Protein AF-A0A7X4CKP0-F1 (afdb_monomer)

Sequence (116 aa):
MAKEKLEGRVLYWFLAGELINTLKRGGSEAFAWAQRKWEEFQQINPHPEYNEAVLVALAAALKLQPGQPAPDFTLDDLDGQPVSLSQFKGQVVLLDFWASWCGPCIDDLPYLRQVK

Structure (mmCIF, N/CA/C/O backbone):
data_AF-A0A7X4CKP0-F1
#
_entry.id   AF-A0A7X4CKP0-F1
#
loop_
_atom_site.group_PDB
_atom_site.id
_atom_site.type_symbol
_atom_site.label_atom_id
_atom_site.label_alt_id
_atom_site.label_comp_id
_atom_site.label_asym_id
_atom_site.label_entity_id
_atom_site.label_seq_id
_atom_site.pdbx_PDB_ins_code
_atom_site.Cartn_x
_atom_site.Cartn_y
_atom_site.Cartn_z
_atom_site.occupancy
_atom_site.B_iso_or_equiv
_atom_site.auth_seq_id
_atom_site.auth_comp_id
_atom_site.auth_asym_id
_atom_site.auth_atom_id
_atom_site.pdbx_PDB_model_num
ATOM 1 N N . MET A 1 1 ? 0.764 -2.574 -28.617 1.00 54.03 1 MET A N 1
ATOM 2 C CA . MET A 1 1 ? 0.345 -1.293 -29.234 1.00 54.03 1 MET A CA 1
ATOM 3 C C . MET A 1 1 ? 1.139 -0.056 -28.783 1.00 54.03 1 MET A C 1
ATOM 5 O O . MET A 1 1 ? 1.556 0.677 -29.667 1.00 54.03 1 MET A O 1
ATOM 9 N N . ALA A 1 2 ? 1.412 0.200 -27.488 1.00 59.31 2 ALA A N 1
ATOM 10 C CA . ALA A 1 2 ? 2.319 1.302 -27.076 1.00 59.31 2 ALA A CA 1
ATOM 11 C C . ALA A 1 2 ? 3.769 0.852 -26.776 1.00 59.31 2 ALA A C 1
ATOM 13 O O . ALA A 1 2 ? 4.717 1.527 -27.162 1.00 59.31 2 ALA A O 1
ATOM 14 N N . LYS A 1 3 ? 3.949 -0.319 -26.146 1.00 60.41 3 LYS A N 1
ATOM 15 C CA . LYS A 1 3 ? 5.267 -0.846 -25.730 1.00 60.41 3 LYS A CA 1
ATOM 16 C C . LYS A 1 3 ? 6.166 -1.268 -26.904 1.00 60.41 3 LYS A C 1
ATOM 18 O O . LYS A 1 3 ? 7.378 -1.201 -26.789 1.00 60.41 3 LYS A O 1
ATOM 23 N N . GLU A 1 4 ? 5.573 -1.645 -28.038 1.00 70.75 4 GLU A N 1
ATOM 24 C CA . GLU A 1 4 ? 6.281 -2.131 -29.241 1.00 70.75 4 GLU A CA 1
ATOM 25 C C . GLU A 1 4 ? 7.077 -1.045 -29.975 1.00 70.75 4 GLU A C 1
ATOM 27 O O . GLU A 1 4 ? 7.875 -1.368 -30.843 1.00 70.75 4 GLU A O 1
ATOM 32 N N . LYS A 1 5 ? 6.849 0.235 -29.654 1.00 84.00 5 LYS A N 1
ATOM 33 C CA . LYS A 1 5 ? 7.550 1.374 -30.268 1.00 84.00 5 LYS A CA 1
ATOM 34 C C . LYS A 1 5 ? 8.601 2.003 -29.350 1.00 84.00 5 LYS A C 1
ATOM 36 O O . LYS A 1 5 ? 9.210 2.998 -29.729 1.00 84.00 5 LYS A O 1
ATOM 41 N N . LEU A 1 6 ? 8.752 1.496 -28.125 1.00 87.88 6 LEU A N 1
ATOM 42 C CA . LEU A 1 6 ? 9.723 2.015 -27.168 1.00 87.88 6 LEU A CA 1
ATOM 43 C C . LEU A 1 6 ? 11.0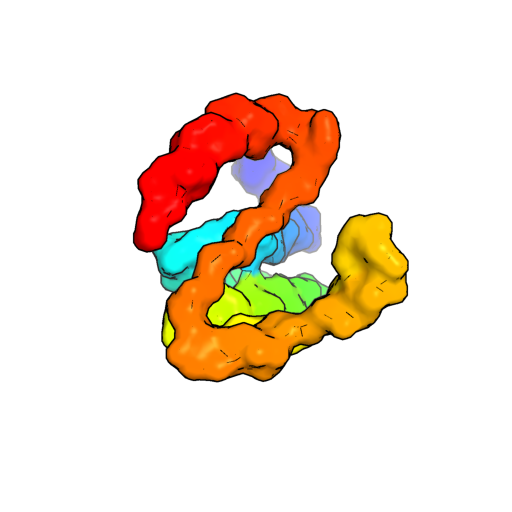34 1.250 -27.317 1.00 87.88 6 LEU A C 1
ATOM 45 O O . LEU A 1 6 ? 11.039 0.023 -27.317 1.00 87.88 6 LEU A O 1
ATOM 49 N N . GLU A 1 7 ? 12.144 1.978 -27.373 1.00 88.25 7 GLU A N 1
ATOM 50 C CA . GLU A 1 7 ? 13.481 1.407 -27.530 1.00 88.25 7 GLU A CA 1
ATOM 51 C C . GLU A 1 7 ? 14.481 2.079 -26.581 1.00 88.25 7 GLU A C 1
ATOM 53 O O . GLU A 1 7 ? 14.248 3.179 -26.060 1.00 88.25 7 GLU A O 1
ATOM 58 N N . GLY A 1 8 ? 15.608 1.402 -26.341 1.00 89.19 8 GLY A N 1
ATOM 59 C CA . GLY A 1 8 ? 16.705 1.911 -25.516 1.00 89.19 8 GLY A CA 1
ATOM 60 C C . GLY A 1 8 ? 16.262 2.336 -24.111 1.00 89.19 8 GLY A C 1
ATOM 61 O O . GLY A 1 8 ? 15.369 1.737 -23.514 1.00 89.19 8 GLY A O 1
ATOM 62 N N . ARG A 1 9 ? 16.867 3.405 -23.579 1.00 91.88 9 ARG A N 1
ATOM 63 C CA . ARG A 1 9 ? 16.615 3.900 -22.209 1.00 91.88 9 ARG A CA 1
ATOM 64 C C . ARG A 1 9 ? 15.135 4.138 -21.900 1.00 91.88 9 ARG A C 1
ATOM 66 O O . ARG A 1 9 ? 14.693 3.858 -20.791 1.00 91.88 9 ARG A O 1
ATOM 73 N N . VAL A 1 10 ? 14.364 4.625 -22.875 1.00 91.56 10 VAL A N 1
ATOM 74 C CA . VAL A 1 10 ? 12.940 4.944 -22.679 1.00 91.56 10 VAL A CA 1
ATOM 75 C C . VAL A 1 10 ? 12.120 3.677 -22.430 1.00 91.56 10 VAL A C 1
ATOM 77 O O . VAL A 1 10 ? 11.247 3.681 -21.562 1.00 91.56 10 VAL A O 1
ATOM 80 N N . LEU A 1 11 ? 12.429 2.579 -23.131 1.00 90.56 11 LEU A N 1
ATOM 81 C CA . LEU A 1 11 ? 11.792 1.282 -22.895 1.00 90.56 11 LEU A CA 1
ATOM 82 C C . LEU A 1 11 ? 12.031 0.807 -21.461 1.00 90.56 11 LEU A C 1
ATOM 84 O O . LEU A 1 11 ? 11.081 0.471 -20.760 1.00 90.56 11 LEU A O 1
ATOM 88 N N . TYR A 1 12 ? 13.285 0.803 -21.010 1.00 91.62 12 TYR A N 1
ATOM 89 C CA . TYR A 1 12 ? 13.633 0.283 -19.687 1.00 91.62 12 TYR A CA 1
ATOM 90 C C . TYR A 1 12 ? 13.135 1.173 -18.547 1.00 91.62 12 TYR A C 1
ATOM 92 O O . TYR A 1 12 ? 12.676 0.645 -17.535 1.00 91.62 12 TYR A O 1
ATOM 100 N N . TRP A 1 13 ? 13.115 2.496 -18.734 1.00 92.88 13 TRP A N 1
ATOM 101 C CA . TRP A 1 13 ? 12.441 3.417 -17.817 1.00 92.88 13 TRP A CA 1
ATOM 102 C C . TRP A 1 13 ? 10.949 3.089 -17.684 1.00 92.88 13 TRP A C 1
ATOM 104 O O . TRP A 1 13 ? 10.425 2.987 -16.574 1.00 92.88 13 TRP A O 1
ATOM 114 N N . PHE A 1 14 ? 10.268 2.870 -18.812 1.00 92.06 14 PHE A N 1
ATOM 115 C CA . PHE A 1 14 ? 8.852 2.521 -18.819 1.00 92.06 14 PHE A CA 1
ATOM 116 C C . PHE A 1 14 ? 8.600 1.166 -18.137 1.00 92.06 14 PHE A C 1
ATOM 118 O O . PHE A 1 14 ? 7.707 1.056 -17.299 1.00 92.06 14 PHE A O 1
ATOM 125 N N . LEU A 1 15 ? 9.410 0.143 -18.433 1.00 90.56 15 LEU A N 1
ATOM 126 C CA . LEU A 1 15 ? 9.308 -1.175 -17.795 1.00 90.56 15 LEU A CA 1
ATOM 127 C C . LEU A 1 15 ? 9.544 -1.107 -1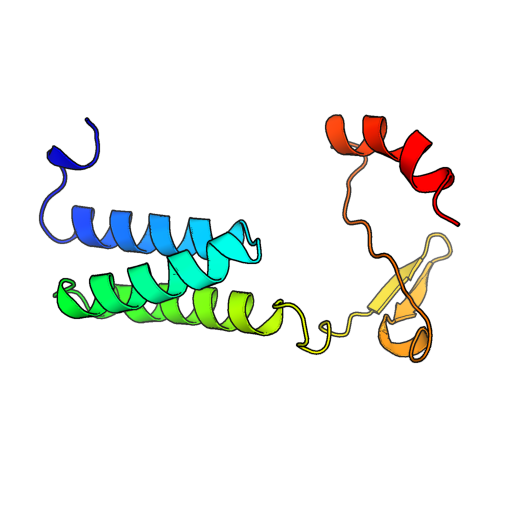6.278 1.00 90.56 15 LEU A C 1
ATOM 129 O O . LEU A 1 15 ? 8.782 -1.708 -15.521 1.00 90.56 15 LEU A O 1
ATOM 133 N N . ALA A 1 16 ? 10.535 -0.334 -15.824 1.00 92.00 16 ALA A N 1
ATOM 134 C CA . ALA A 1 16 ? 10.758 -0.085 -14.401 1.00 92.00 16 ALA A CA 1
ATOM 135 C C . ALA A 1 16 ? 9.553 0.618 -13.751 1.00 92.00 16 ALA A C 1
ATOM 137 O O . ALA A 1 16 ? 9.123 0.238 -12.662 1.00 92.00 16 ALA A O 1
ATOM 138 N N . GLY A 1 17 ? 8.954 1.596 -14.437 1.00 91.94 17 GLY A N 1
ATOM 139 C CA . GLY A 1 17 ? 7.736 2.271 -13.987 1.00 91.94 17 GLY A CA 1
ATOM 140 C C . GLY A 1 17 ? 6.545 1.321 -13.832 1.00 91.94 17 GLY A C 1
ATOM 141 O O . GLY A 1 17 ? 5.839 1.377 -12.826 1.00 91.94 17 GLY A O 1
ATOM 142 N N . GLU A 1 18 ? 6.348 0.404 -14.778 1.00 89.88 18 GLU A N 1
ATOM 143 C CA . GLU A 1 18 ? 5.290 -0.614 -14.715 1.00 89.88 18 GLU A CA 1
ATOM 144 C C . GLU A 1 18 ? 5.484 -1.572 -13.530 1.00 89.88 18 GLU A C 1
ATOM 146 O O . GLU A 1 18 ? 4.521 -1.889 -12.825 1.00 89.88 18 GLU A O 1
ATOM 151 N N . LEU A 1 19 ? 6.728 -1.993 -13.270 1.00 88.81 19 LEU A N 1
ATOM 152 C CA . LEU A 1 19 ? 7.072 -2.800 -12.097 1.00 88.81 19 LEU A CA 1
ATOM 153 C C . LEU A 1 19 ? 6.748 -2.058 -10.801 1.00 88.81 19 LEU A C 1
ATOM 155 O O . LEU A 1 19 ? 6.030 -2.586 -9.953 1.00 88.81 19 LEU A O 1
ATOM 159 N N . ILE A 1 20 ? 7.213 -0.812 -10.672 1.00 90.44 20 ILE A N 1
ATOM 160 C CA . ILE A 1 20 ? 6.961 0.035 -9.499 1.00 90.44 20 ILE A CA 1
ATOM 161 C C . ILE A 1 20 ? 5.459 0.230 -9.285 1.00 90.44 20 ILE A C 1
ATOM 163 O O . ILE A 1 20 ? 4.973 0.101 -8.164 1.00 90.44 20 ILE A O 1
ATOM 167 N N . ASN A 1 21 ? 4.708 0.521 -10.347 1.00 89.31 21 ASN A N 1
ATOM 168 C CA . ASN A 1 21 ? 3.262 0.706 -10.261 1.00 89.31 21 ASN A CA 1
ATOM 169 C C . ASN A 1 21 ? 2.547 -0.576 -9.838 1.00 89.31 21 ASN A C 1
ATOM 171 O O . ASN A 1 21 ? 1.590 -0.507 -9.070 1.00 89.31 21 ASN A O 1
ATOM 175 N N . THR A 1 22 ? 3.014 -1.738 -10.294 1.00 85.56 22 THR A N 1
ATOM 176 C CA . THR A 1 22 ? 2.430 -3.019 -9.882 1.00 85.56 22 THR A CA 1
ATOM 177 C C . THR A 1 22 ? 2.717 -3.315 -8.414 1.00 85.56 22 THR A C 1
ATOM 179 O O . THR A 1 22 ? 1.800 -3.650 -7.670 1.00 85.56 22 THR A O 1
ATOM 182 N N . LEU A 1 23 ? 3.957 -3.096 -7.969 1.00 85.81 23 LEU A N 1
ATOM 183 C CA . LEU A 1 23 ? 4.345 -3.227 -6.562 1.00 85.81 23 LEU A CA 1
ATOM 184 C C . LEU A 1 23 ? 3.528 -2.293 -5.655 1.00 85.81 23 LEU A C 1
ATOM 186 O O . LEU A 1 23 ? 3.119 -2.696 -4.572 1.00 85.81 23 LEU A O 1
ATOM 190 N N . LYS A 1 24 ? 3.238 -1.068 -6.116 1.00 85.12 24 LYS A N 1
ATOM 191 C CA . LYS A 1 24 ? 2.428 -0.080 -5.383 1.00 85.12 24 LYS A CA 1
ATOM 192 C C . LYS A 1 24 ? 0.940 -0.411 -5.323 1.00 85.12 24 LYS A C 1
ATOM 194 O O . LYS A 1 24 ? 0.297 -0.061 -4.342 1.00 85.12 24 LYS A O 1
ATOM 199 N N . ARG A 1 25 ? 0.378 -1.035 -6.362 1.00 79.62 25 ARG A N 1
ATOM 200 C CA . ARG A 1 25 ? -1.046 -1.413 -6.384 1.00 79.62 25 ARG A CA 1
ATOM 201 C C . ARG A 1 25 ? -1.363 -2.557 -5.416 1.00 79.62 25 ARG A C 1
ATOM 203 O O . ARG A 1 25 ? -2.509 -2.670 -5.000 1.00 79.62 25 ARG A O 1
ATOM 210 N N . GLY A 1 26 ? -0.355 -3.336 -5.012 1.00 70.06 26 GLY A N 1
ATOM 211 C CA . GLY A 1 26 ? -0.491 -4.372 -3.988 1.00 70.06 26 GLY A CA 1
ATOM 212 C C . GLY A 1 26 ? -1.347 -5.568 -4.424 1.00 70.06 26 GLY A C 1
ATOM 213 O O . GLY A 1 26 ? -1.738 -5.686 -5.583 1.00 70.06 26 GLY A O 1
ATOM 214 N N . GLY A 1 27 ? -1.608 -6.478 -3.479 1.00 67.12 27 GLY A N 1
ATOM 215 C CA . GLY A 1 27 ? -2.321 -7.746 -3.689 1.00 67.12 27 GLY A CA 1
ATOM 216 C C . GLY A 1 27 ? -1.398 -8.968 -3.608 1.00 67.12 27 GLY A C 1
ATOM 217 O O . GLY A 1 27 ? -0.259 -8.932 -4.076 1.00 67.12 27 GLY A O 1
ATOM 218 N N . SER A 1 28 ? -1.875 -10.064 -3.008 1.00 60.66 28 SER A N 1
ATOM 219 C CA . SER A 1 28 ? -1.083 -11.292 -2.803 1.00 60.66 28 SER A CA 1
ATOM 220 C C . SER A 1 28 ? -0.601 -11.909 -4.123 1.00 60.66 28 SER A C 1
ATOM 222 O O . SER A 1 28 ? 0.558 -12.305 -4.238 1.00 60.66 28 SER A O 1
ATOM 224 N N . GLU A 1 29 ? -1.452 -11.918 -5.149 1.00 66.81 29 GLU A N 1
ATOM 225 C CA . GLU A 1 29 ? -1.095 -12.376 -6.498 1.00 66.81 29 GLU A CA 1
ATOM 226 C C . GLU A 1 29 ? -0.162 -11.395 -7.222 1.00 66.81 29 GLU A C 1
ATOM 228 O O . GLU A 1 29 ? 0.754 -11.804 -7.943 1.00 66.81 29 GLU A O 1
ATOM 233 N N . ALA A 1 30 ? -0.351 -10.093 -6.990 1.00 66.56 30 ALA A N 1
ATOM 234 C CA . ALA A 1 30 ? 0.464 -9.044 -7.590 1.00 66.56 30 ALA A CA 1
ATOM 235 C C . ALA A 1 30 ? 1.913 -9.100 -7.099 1.00 66.56 30 ALA A C 1
ATOM 237 O O . ALA A 1 30 ? 2.825 -8.822 -7.875 1.00 66.56 30 ALA A O 1
ATOM 238 N N . PHE A 1 31 ? 2.145 -9.513 -5.848 1.00 70.44 31 PHE A N 1
ATOM 239 C CA . PHE A 1 31 ? 3.496 -9.649 -5.313 1.00 70.44 31 PHE A CA 1
ATOM 240 C C . PHE A 1 31 ? 4.295 -10.763 -6.006 1.00 70.44 31 PHE A C 1
ATOM 242 O O . PHE A 1 31 ? 5.385 -10.505 -6.517 1.00 70.44 31 PHE A O 1
ATOM 249 N N . ALA A 1 32 ? 3.752 -11.985 -6.071 1.00 75.81 32 ALA A N 1
ATOM 250 C CA . ALA A 1 32 ? 4.437 -13.111 -6.712 1.00 75.81 32 ALA A CA 1
ATOM 251 C C . ALA A 1 32 ? 4.708 -12.830 -8.201 1.00 75.81 32 ALA A C 1
ATOM 253 O O . ALA A 1 32 ? 5.782 -13.136 -8.727 1.00 75.81 32 ALA A O 1
ATOM 254 N N . TRP A 1 33 ? 3.756 -12.179 -8.876 1.00 72.62 33 TRP A N 1
ATOM 255 C CA . TRP A 1 33 ? 3.935 -11.720 -10.248 1.00 72.62 33 TRP A CA 1
ATOM 256 C C . TRP A 1 33 ? 5.030 -10.651 -10.369 1.00 72.62 33 TRP A C 1
ATOM 258 O O . TRP A 1 33 ? 5.870 -10.743 -11.267 1.00 72.62 33 TRP A O 1
ATOM 268 N N . ALA A 1 34 ? 5.048 -9.662 -9.471 1.00 75.50 34 ALA A N 1
ATOM 269 C CA . ALA A 1 34 ? 6.000 -8.558 -9.512 1.00 75.50 34 ALA A CA 1
ATOM 270 C C . ALA A 1 34 ? 7.430 -9.015 -9.217 1.00 75.50 34 ALA A C 1
ATOM 272 O O . ALA A 1 34 ? 8.348 -8.550 -9.886 1.00 75.50 34 ALA A O 1
ATOM 273 N N . GLN A 1 35 ? 7.625 -9.956 -8.286 1.00 78.94 35 GLN A N 1
ATOM 274 C CA . GLN A 1 35 ? 8.944 -10.528 -8.013 1.00 78.94 35 GLN A CA 1
ATOM 275 C C . GLN A 1 35 ? 9.496 -11.265 -9.240 1.00 78.94 35 GLN A C 1
ATOM 277 O O . GLN A 1 35 ? 10.614 -10.987 -9.665 1.00 78.94 35 GLN A O 1
ATOM 282 N N . ARG A 1 36 ? 8.692 -12.125 -9.880 1.00 83.75 36 ARG A N 1
ATOM 283 C CA . ARG A 1 36 ? 9.105 -12.805 -11.118 1.00 83.75 36 ARG A CA 1
ATOM 284 C C . ARG A 1 36 ? 9.452 -11.804 -12.223 1.00 83.75 36 ARG A C 1
ATOM 286 O O . ARG A 1 36 ? 10.452 -11.952 -12.916 1.00 83.75 36 ARG A O 1
ATOM 293 N N . LYS A 1 37 ? 8.632 -10.763 -12.391 1.00 85.56 37 LYS A N 1
ATOM 294 C CA . LYS A 1 37 ? 8.882 -9.723 -13.397 1.00 85.56 37 LYS A CA 1
ATOM 295 C C . LYS A 1 37 ? 10.099 -8.860 -13.076 1.00 85.56 37 LYS A C 1
ATOM 297 O O . LYS A 1 37 ? 10.764 -8.404 -14.002 1.00 85.56 37 LYS A O 1
ATOM 302 N N . TRP A 1 38 ? 10.409 -8.666 -11.799 1.00 87.88 38 TRP A N 1
ATOM 303 C CA . TRP A 1 38 ? 11.643 -8.031 -11.359 1.00 87.88 38 TRP A CA 1
ATOM 304 C C . TRP A 1 38 ? 12.872 -8.873 -11.722 1.00 87.88 38 TRP A C 1
ATOM 306 O O . TRP A 1 38 ? 13.799 -8.342 -12.327 1.00 87.88 38 TRP A O 1
ATOM 316 N N . GLU A 1 39 ? 12.849 -10.181 -11.457 1.00 88.62 39 GLU A N 1
ATOM 317 C CA . GLU A 1 39 ? 13.929 -11.106 -11.837 1.00 88.62 39 GLU A CA 1
ATOM 318 C C . GLU A 1 39 ? 14.155 -11.123 -13.361 1.00 88.62 39 GLU A C 1
ATOM 320 O O . GLU A 1 39 ? 15.292 -11.012 -13.821 1.00 88.62 39 GLU A O 1
ATOM 325 N N . GLU A 1 40 ? 13.079 -11.176 -14.158 1.00 88.06 40 GLU A N 1
ATOM 326 C CA . GLU A 1 40 ? 13.147 -11.054 -15.624 1.00 88.06 40 GLU A CA 1
ATOM 327 C C . GLU A 1 40 ? 13.759 -9.709 -16.054 1.00 88.06 40 GLU A C 1
ATOM 329 O O . GLU A 1 40 ? 14.640 -9.668 -16.913 1.00 88.06 40 GLU A O 1
ATOM 334 N N . PHE A 1 41 ? 13.318 -8.600 -15.450 1.00 89.31 41 PHE A N 1
ATOM 335 C CA . PHE A 1 41 ? 13.824 -7.264 -15.765 1.00 89.31 41 PHE A CA 1
ATOM 336 C C . PHE A 1 41 ? 15.322 -7.145 -15.489 1.00 89.31 41 PHE A C 1
ATOM 338 O O . PHE A 1 41 ? 16.047 -6.615 -16.326 1.00 89.31 41 PHE A O 1
ATOM 345 N N . GLN A 1 42 ? 15.807 -7.689 -14.371 1.00 88.38 42 GLN A N 1
ATOM 346 C CA . GLN A 1 42 ? 17.234 -7.680 -14.042 1.00 88.38 42 GLN A CA 1
ATOM 347 C C . GLN A 1 42 ? 18.092 -8.422 -15.075 1.00 88.38 42 GLN A C 1
ATOM 349 O O . GLN A 1 42 ? 19.235 -8.032 -15.295 1.00 88.38 42 GLN A O 1
ATOM 354 N N . GLN A 1 43 ? 17.554 -9.455 -15.728 1.00 88.69 43 GLN A N 1
ATOM 355 C CA . GLN A 1 43 ? 18.276 -10.196 -16.768 1.00 88.69 43 GLN A CA 1
ATOM 356 C C . GLN A 1 43 ? 18.388 -9.412 -18.079 1.00 88.69 43 GLN A C 1
ATOM 358 O O . GLN A 1 43 ? 19.380 -9.549 -18.792 1.00 88.69 43 GLN A O 1
ATOM 363 N N . ILE A 1 44 ? 17.376 -8.605 -18.410 1.00 86.88 44 ILE A N 1
ATOM 364 C CA . ILE A 1 44 ? 17.289 -7.920 -19.707 1.00 86.88 44 ILE A CA 1
ATOM 365 C C . ILE A 1 44 ? 17.693 -6.446 -19.655 1.00 86.88 44 ILE A C 1
ATOM 367 O O . ILE A 1 44 ? 17.852 -5.848 -20.717 1.00 86.88 44 ILE A O 1
ATOM 371 N N . ASN A 1 45 ? 17.779 -5.840 -18.466 1.00 88.06 45 ASN A N 1
ATOM 372 C CA . ASN A 1 45 ? 17.994 -4.407 -18.281 1.00 88.06 45 ASN A CA 1
ATOM 373 C C . ASN A 1 45 ? 19.490 -4.038 -18.314 1.00 88.06 45 ASN A C 1
ATOM 375 O O . ASN A 1 45 ? 20.196 -4.302 -17.340 1.00 88.06 45 ASN A O 1
ATOM 379 N N . PRO A 1 46 ? 19.982 -3.350 -19.364 1.00 89.69 46 PRO A N 1
ATOM 380 C CA . PRO A 1 46 ? 21.358 -2.865 -19.416 1.00 89.69 46 PRO A CA 1
ATOM 381 C C . PRO A 1 46 ? 21.561 -1.548 -18.639 1.00 89.69 46 PRO A C 1
ATOM 383 O O . PRO A 1 46 ? 22.667 -1.012 -18.639 1.00 89.69 46 PRO A O 1
ATOM 386 N N . HIS A 1 47 ? 20.512 -1.001 -18.009 1.00 90.44 47 HIS A N 1
ATOM 387 C CA . HIS A 1 47 ? 20.497 0.306 -17.343 1.00 90.44 47 HIS A CA 1
ATOM 388 C C . HIS A 1 47 ? 20.325 0.163 -15.818 1.00 90.44 47 HIS A C 1
ATOM 390 O O . HIS A 1 47 ? 19.201 0.265 -15.306 1.00 90.44 47 HIS A O 1
ATOM 396 N N . PRO A 1 48 ? 21.410 -0.096 -15.062 1.00 89.44 48 PRO A N 1
ATOM 397 C CA . PRO A 1 48 ? 21.337 -0.340 -13.621 1.00 89.44 48 PRO A CA 1
ATOM 398 C C . PRO A 1 48 ? 20.793 0.851 -12.822 1.00 89.44 48 PRO A C 1
ATOM 400 O O . PRO A 1 48 ? 20.310 0.653 -11.710 1.00 89.44 48 PRO A O 1
ATOM 403 N N . GLU A 1 49 ? 20.802 2.065 -13.383 1.00 89.69 49 GLU A N 1
ATOM 404 C CA . GLU A 1 49 ? 20.236 3.266 -12.760 1.00 89.69 49 GLU A CA 1
ATOM 405 C C . GLU A 1 49 ? 18.742 3.136 -12.411 1.00 89.69 49 GLU A C 1
ATOM 407 O O . GLU A 1 49 ? 18.264 3.800 -11.495 1.00 89.69 49 GLU A O 1
ATOM 412 N N . TYR A 1 50 ? 17.994 2.262 -13.090 1.00 90.62 50 TYR A N 1
ATOM 413 C CA . TYR A 1 50 ? 16.575 2.042 -12.791 1.00 90.62 50 TYR A CA 1
ATOM 414 C C . TYR A 1 50 ? 16.343 1.053 -11.647 1.00 90.62 50 TYR A C 1
ATOM 416 O O . TYR A 1 50 ? 15.241 0.992 -11.099 1.00 90.62 50 TYR A O 1
ATOM 424 N N . ASN A 1 51 ? 17.367 0.289 -11.261 1.00 90.50 51 ASN A N 1
ATOM 425 C CA . ASN A 1 51 ? 17.211 -0.790 -10.295 1.00 90.50 51 ASN A CA 1
ATOM 426 C C . ASN A 1 51 ? 16.908 -0.268 -8.891 1.00 90.50 51 ASN A C 1
ATOM 428 O O . ASN A 1 51 ? 16.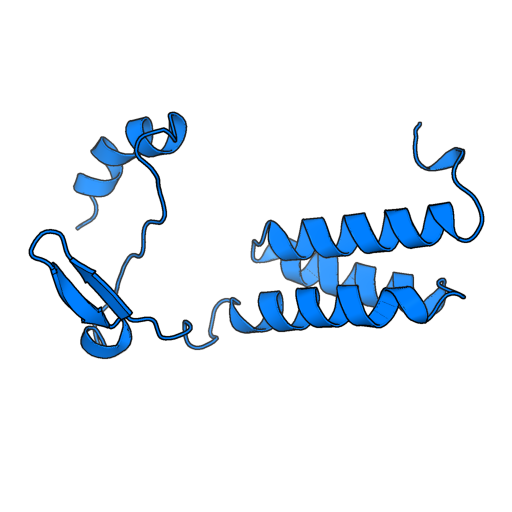100 -0.865 -8.188 1.00 90.50 51 ASN A O 1
ATOM 432 N N . GLU A 1 52 ? 17.515 0.848 -8.488 1.00 91.00 52 GLU A N 1
ATOM 433 C CA . GLU A 1 52 ? 17.333 1.417 -7.149 1.00 91.00 52 GLU A CA 1
ATOM 434 C C . GLU A 1 52 ? 15.862 1.756 -6.873 1.00 91.00 52 GLU A C 1
ATOM 436 O O . GLU A 1 52 ? 15.301 1.331 -5.863 1.00 91.00 52 GLU A O 1
ATOM 441 N N . ALA A 1 53 ? 15.199 2.439 -7.810 1.00 91.19 53 ALA A N 1
ATOM 442 C CA . ALA A 1 53 ? 13.795 2.813 -7.664 1.00 91.19 53 ALA A CA 1
ATOM 443 C C . ALA A 1 53 ? 12.873 1.586 -7.557 1.00 91.19 53 ALA A C 1
ATOM 445 O O . ALA A 1 53 ? 11.926 1.582 -6.764 1.00 91.19 53 ALA A O 1
ATOM 446 N N . VAL A 1 54 ? 13.158 0.529 -8.325 1.00 90.69 54 VAL A N 1
ATOM 447 C CA . VAL A 1 54 ? 12.385 -0.716 -8.257 1.00 90.69 54 VAL A CA 1
ATOM 448 C C . VAL A 1 54 ? 12.662 -1.464 -6.952 1.00 90.69 54 VAL A C 1
ATOM 450 O O . VAL A 1 54 ? 11.719 -1.944 -6.328 1.00 90.69 54 VAL A O 1
ATOM 453 N N . LEU A 1 55 ? 13.913 -1.509 -6.485 1.00 89.69 55 LEU A N 1
ATOM 454 C CA . LEU A 1 55 ? 14.284 -2.129 -5.209 1.00 89.69 55 LEU A CA 1
ATOM 455 C C . LEU A 1 55 ? 13.600 -1.452 -4.020 1.00 89.69 55 LEU A C 1
ATOM 457 O O . LEU A 1 55 ? 13.118 -2.144 -3.126 1.00 89.69 55 LEU A O 1
ATOM 461 N N . VAL A 1 56 ? 13.498 -0.121 -4.020 1.00 91.38 56 VAL A N 1
ATOM 462 C CA . VAL A 1 56 ? 12.762 0.623 -2.984 1.00 91.38 56 VAL A CA 1
ATOM 463 C C . VAL A 1 56 ? 11.282 0.239 -2.987 1.00 91.38 56 VAL A C 1
ATOM 465 O O . VAL A 1 56 ? 10.717 -0.052 -1.930 1.00 91.38 56 VAL A O 1
ATOM 468 N N . ALA A 1 57 ? 10.653 0.187 -4.165 1.00 89.69 57 ALA A N 1
ATOM 469 C CA . ALA A 1 57 ? 9.256 -0.227 -4.285 1.00 89.69 57 ALA A CA 1
ATOM 470 C C . ALA A 1 57 ? 9.050 -1.689 -3.850 1.00 89.69 57 ALA A C 1
ATOM 472 O O . ALA A 1 57 ? 8.080 -1.994 -3.156 1.00 89.69 57 ALA A O 1
ATOM 473 N N . LEU A 1 58 ? 9.978 -2.580 -4.206 1.00 87.00 58 LEU A N 1
ATOM 474 C CA . LEU A 1 58 ? 9.934 -3.994 -3.842 1.00 87.00 58 LEU A CA 1
ATOM 475 C C . LEU A 1 58 ? 10.086 -4.178 -2.333 1.00 87.00 58 LEU A C 1
ATOM 477 O O . LEU A 1 58 ? 9.309 -4.910 -1.728 1.00 87.00 58 LEU A O 1
ATOM 481 N N . ALA A 1 59 ? 11.036 -3.480 -1.710 1.00 88.25 59 ALA A N 1
ATOM 482 C CA . ALA A 1 59 ? 11.242 -3.509 -0.267 1.00 88.25 59 ALA A CA 1
ATOM 483 C C . ALA A 1 59 ? 10.009 -3.010 0.502 1.00 88.25 59 ALA A C 1
ATOM 485 O O . ALA A 1 59 ? 9.655 -3.583 1.532 1.00 88.25 59 ALA A O 1
ATOM 486 N N . ALA A 1 60 ? 9.334 -1.970 0.003 1.00 88.00 60 ALA A N 1
ATOM 487 C CA . ALA A 1 60 ? 8.080 -1.497 0.582 1.00 88.00 60 ALA A CA 1
ATOM 488 C C . ALA A 1 60 ? 6.961 -2.545 0.446 1.00 88.00 60 ALA A C 1
ATOM 490 O O . ALA A 1 60 ? 6.292 -2.850 1.431 1.00 88.00 60 ALA A O 1
ATOM 491 N N . ALA A 1 61 ? 6.805 -3.146 -0.737 1.00 85.50 61 ALA A N 1
ATOM 492 C CA . ALA A 1 61 ? 5.804 -4.184 -0.978 1.00 85.50 61 ALA A CA 1
ATOM 493 C C . ALA A 1 61 ? 6.045 -5.446 -0.129 1.00 85.50 61 ALA A C 1
ATOM 495 O O . ALA A 1 61 ? 5.099 -6.008 0.416 1.00 85.50 61 ALA A O 1
ATOM 496 N N . LEU A 1 62 ? 7.307 -5.861 0.038 1.00 84.31 62 LEU A N 1
ATOM 497 C CA . LEU A 1 62 ? 7.709 -6.993 0.883 1.00 84.31 62 LEU A CA 1
ATOM 498 C C . LEU A 1 62 ? 7.253 -6.818 2.337 1.00 84.31 62 LEU A C 1
ATOM 500 O O . LEU A 1 62 ? 6.783 -7.774 2.943 1.00 84.31 62 LEU A O 1
ATOM 504 N N . LYS A 1 63 ? 7.345 -5.602 2.890 1.00 87.69 63 LYS A N 1
ATOM 505 C CA . LYS A 1 63 ? 6.937 -5.306 4.276 1.00 87.69 63 LYS A CA 1
ATOM 506 C C . LYS A 1 63 ? 5.426 -5.371 4.509 1.00 87.69 63 LYS A C 1
ATOM 508 O O . LYS A 1 63 ? 5.010 -5.480 5.654 1.00 87.69 63 LYS A O 1
ATOM 513 N N . LEU A 1 64 ? 4.618 -5.285 3.453 1.00 87.50 64 LEU A N 1
ATOM 514 C CA . LEU A 1 64 ? 3.152 -5.251 3.533 1.00 87.50 64 LEU A CA 1
ATOM 515 C C . LEU A 1 64 ? 2.500 -6.594 3.170 1.00 87.50 64 LEU A C 1
ATOM 517 O O . LEU A 1 64 ? 1.288 -6.664 2.970 1.00 87.50 64 LEU A O 1
ATOM 521 N N . GLN A 1 65 ? 3.285 -7.665 3.056 1.00 84.31 65 GLN A N 1
ATOM 522 C CA . GLN A 1 65 ? 2.751 -8.980 2.723 1.00 84.31 65 GLN A CA 1
ATOM 523 C C . GLN A 1 65 ? 1.994 -9.643 3.875 1.00 84.31 65 GLN A C 1
ATOM 525 O O . GLN A 1 65 ? 2.344 -9.444 5.041 1.00 84.31 65 GLN A O 1
ATOM 530 N N . PRO A 1 66 ? 1.033 -10.532 3.558 1.00 86.94 66 PRO A N 1
ATOM 531 C CA . PRO A 1 66 ? 0.432 -11.412 4.550 1.00 86.94 66 PRO A CA 1
ATOM 532 C C . PRO A 1 66 ? 1.493 -12.160 5.369 1.00 86.94 66 PRO A C 1
ATOM 534 O O . PRO A 1 66 ? 2.440 -12.722 4.821 1.00 86.94 66 PRO A O 1
ATOM 537 N N . GLY A 1 67 ? 1.325 -12.165 6.691 1.00 89.19 67 GLY A N 1
ATOM 538 C CA . GLY A 1 67 ? 2.256 -12.792 7.633 1.00 89.19 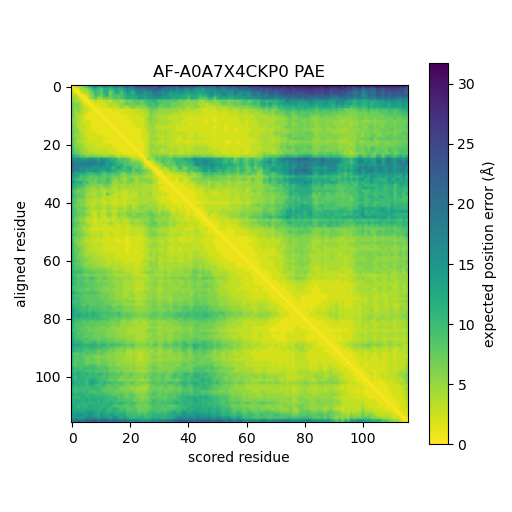67 GLY A CA 1
ATOM 539 C C . GLY A 1 67 ? 3.417 -11.900 8.083 1.00 89.19 67 GLY A C 1
ATOM 540 O O . GLY A 1 67 ? 4.059 -12.225 9.080 1.00 89.19 67 GLY A O 1
ATOM 541 N N . GLN A 1 68 ? 3.664 -10.766 7.420 1.00 90.44 68 GLN A N 1
ATOM 542 C CA . GLN A 1 68 ? 4.586 -9.755 7.936 1.00 90.44 68 GLN A CA 1
ATOM 543 C C . GLN A 1 68 ? 3.902 -8.904 9.016 1.00 90.44 68 GLN A C 1
ATOM 545 O O . GLN A 1 68 ? 2.694 -8.661 8.933 1.00 90.44 68 GLN A O 1
ATOM 550 N N . PRO A 1 69 ? 4.644 -8.426 10.031 1.00 92.62 69 PRO A N 1
ATOM 551 C CA . PRO A 1 69 ? 4.109 -7.457 10.977 1.00 92.62 69 PRO A CA 1
ATOM 552 C C . PRO A 1 69 ? 3.646 -6.190 10.250 1.00 92.62 69 PRO A C 1
ATOM 554 O O . PRO A 1 69 ? 4.419 -5.589 9.503 1.00 92.62 69 PRO A O 1
ATOM 557 N N . ALA A 1 70 ? 2.405 -5.764 10.498 1.00 92.62 70 ALA A N 1
ATOM 558 C CA . ALA A 1 70 ? 1.918 -4.482 10.001 1.00 92.62 70 ALA A CA 1
ATOM 559 C C . ALA A 1 70 ? 2.809 -3.339 10.537 1.00 92.62 70 ALA A C 1
ATOM 561 O O . ALA A 1 70 ? 3.121 -3.338 11.734 1.00 92.62 70 ALA A O 1
ATOM 562 N N . PRO A 1 71 ? 3.237 -2.379 9.691 1.00 92.81 71 PRO A N 1
ATOM 563 C CA . PRO A 1 71 ? 4.011 -1.230 10.146 1.00 92.81 71 PRO A CA 1
ATOM 564 C C . PRO A 1 71 ? 3.253 -0.439 11.210 1.00 92.81 71 PRO A C 1
ATOM 566 O O . PRO A 1 71 ? 2.082 -0.115 11.021 1.00 92.81 71 PRO A O 1
ATOM 569 N N . ASP A 1 72 ? 3.925 -0.123 12.316 1.00 95.69 72 ASP A N 1
ATOM 570 C CA . ASP A 1 72 ? 3.328 0.713 13.355 1.00 95.69 72 ASP A CA 1
ATOM 571 C C . ASP A 1 72 ? 3.223 2.163 12.871 1.00 95.69 72 ASP A C 1
ATOM 573 O O . ASP A 1 72 ? 4.087 2.663 12.142 1.00 95.69 72 ASP A O 1
ATOM 577 N N . PHE A 1 73 ? 2.160 2.835 13.289 1.00 95.75 73 PHE A N 1
ATOM 578 C CA . PHE A 1 73 ? 1.915 4.243 13.017 1.00 95.75 73 PHE A CA 1
ATOM 579 C C . PHE A 1 73 ? 1.112 4.843 14.164 1.00 95.75 73 PHE A C 1
ATOM 581 O O . PHE A 1 73 ? 0.377 4.129 14.847 1.00 95.75 73 PHE A O 1
ATOM 588 N N . THR A 1 74 ? 1.235 6.156 14.336 1.00 97.81 74 THR A N 1
ATOM 589 C CA . THR A 1 74 ? 0.431 6.940 15.275 1.00 97.81 74 THR A CA 1
ATOM 590 C C . THR A 1 74 ? -0.289 8.026 14.497 1.00 97.81 74 THR A C 1
ATOM 592 O O . THR A 1 74 ? 0.348 8.744 13.725 1.00 97.81 74 THR A O 1
ATOM 595 N N . LEU A 1 75 ? -1.599 8.128 14.692 1.00 96.62 75 LEU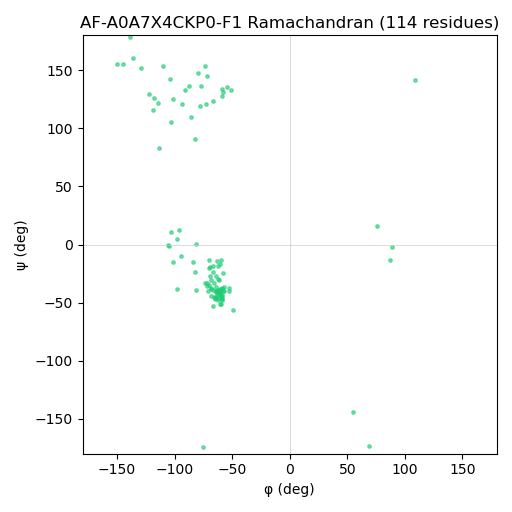 A N 1
ATOM 596 C CA . LEU A 1 75 ? -2.453 9.167 14.125 1.00 96.62 75 LEU A CA 1
ATOM 597 C C . LEU A 1 75 ? -3.285 9.781 15.244 1.00 96.62 75 LEU A C 1
ATOM 599 O O . LEU A 1 75 ? -3.593 9.103 16.222 1.00 96.62 75 LEU A O 1
ATOM 603 N N . ASP A 1 76 ? -3.661 11.041 15.080 1.00 97.94 76 ASP A N 1
ATOM 604 C CA . ASP A 1 76 ? -4.618 11.671 15.979 1.00 97.94 76 ASP A CA 1
ATOM 605 C C . ASP A 1 76 ? -6.032 11.190 15.635 1.00 97.94 76 ASP A C 1
ATOM 607 O O . ASP A 1 76 ? -6.403 11.092 14.458 1.00 97.94 76 ASP A O 1
ATOM 611 N N . ASP A 1 77 ? -6.819 10.870 16.658 1.00 95.81 77 ASP A N 1
ATOM 612 C CA . ASP A 1 77 ? -8.247 10.616 16.503 1.00 95.81 77 ASP A CA 1
ATOM 613 C C . ASP A 1 77 ? -9.045 11.921 16.308 1.00 95.81 77 ASP A C 1
ATOM 615 O O . ASP A 1 77 ? -8.495 13.017 16.167 1.00 95.81 77 ASP A O 1
ATOM 619 N N . LEU A 1 78 ? -10.376 11.810 16.277 1.00 95.44 78 LEU A N 1
ATOM 620 C CA . LEU A 1 78 ? -11.262 12.960 16.076 1.00 95.44 78 LEU A CA 1
ATOM 621 C C . LEU A 1 78 ? -11.232 13.970 17.236 1.00 95.44 78 LEU A C 1
ATOM 623 O O . LEU A 1 78 ? -11.614 15.123 17.032 1.00 95.44 78 LEU A O 1
ATOM 627 N N . ASP A 1 79 ? -10.759 13.559 18.413 1.00 97.56 79 ASP A N 1
ATOM 628 C CA . ASP A 1 79 ? -10.607 14.391 19.608 1.00 97.56 79 ASP A CA 1
ATOM 629 C C . ASP A 1 79 ? -9.160 14.911 19.770 1.00 97.56 79 ASP A C 1
ATOM 631 O O . ASP A 1 79 ? -8.829 15.570 20.763 1.00 97.56 79 ASP A O 1
ATOM 635 N N . GLY A 1 80 ? -8.286 14.639 18.792 1.00 97.38 80 GLY A N 1
ATOM 636 C CA . GLY A 1 80 ? -6.882 15.043 18.795 1.00 97.38 80 GLY A CA 1
ATOM 637 C C . GLY A 1 80 ? -5.995 14.201 19.714 1.00 97.38 80 GLY A C 1
ATOM 638 O O . GLY A 1 80 ? -4.902 14.646 20.069 1.00 97.38 80 GLY A O 1
ATOM 639 N N . GLN A 1 81 ? -6.457 13.027 20.153 1.00 97.94 81 GLN A N 1
ATOM 640 C CA . GLN A 1 81 ? -5.658 12.126 20.979 1.00 97.94 81 GLN A CA 1
ATOM 641 C C . GLN A 1 81 ? -4.816 11.191 20.103 1.00 97.94 81 GLN A C 1
ATOM 643 O O . GLN A 1 81 ? -5.331 10.623 19.137 1.00 97.94 81 GLN A O 1
ATOM 648 N N . PRO A 1 82 ? -3.533 10.971 20.443 1.00 98.06 82 PRO A N 1
ATOM 649 C CA . PRO A 1 82 ? -2.669 10.096 19.667 1.00 98.06 82 PRO A CA 1
ATOM 650 C C . PRO A 1 82 ? -3.042 8.619 19.864 1.00 98.06 82 PRO A C 1
ATOM 652 O O . PRO A 1 82 ? -2.944 8.064 20.963 1.00 98.06 82 PRO A O 1
ATOM 655 N N . VAL A 1 83 ? -3.384 7.951 18.766 1.00 97.19 83 VAL A N 1
ATOM 656 C CA . VAL A 1 83 ? -3.701 6.521 18.704 1.00 97.19 83 VAL A CA 1
ATOM 657 C C . VAL A 1 83 ? -2.651 5.805 17.862 1.00 97.19 83 VAL A C 1
ATOM 659 O O . VAL A 1 83 ? -2.451 6.123 16.690 1.00 97.19 83 VAL A O 1
ATOM 662 N N . SER A 1 84 ? -1.979 4.816 18.453 1.00 97.81 84 SER A N 1
ATOM 663 C CA . SER A 1 84 ? -0.992 3.976 17.764 1.00 97.81 84 SER A CA 1
ATOM 664 C C . SER A 1 84 ? -1.556 2.598 17.443 1.00 97.81 84 SER A C 1
ATOM 666 O O . SER A 1 84 ? -2.239 2.002 18.277 1.00 97.81 84 SER A O 1
ATOM 668 N N . LEU A 1 85 ? -1.203 2.031 16.286 1.00 96.69 85 LEU A N 1
ATOM 669 C CA . LEU A 1 85 ? -1.614 0.669 15.917 1.00 96.69 85 LEU A CA 1
ATOM 670 C C . LEU A 1 85 ? -1.169 -0.363 16.970 1.00 96.69 85 LEU A C 1
ATOM 672 O O . LEU A 1 85 ? -1.907 -1.294 17.299 1.00 96.69 85 LEU A O 1
ATOM 676 N N . SER A 1 86 ? 0.014 -0.174 17.556 1.00 97.00 86 SER A N 1
ATOM 677 C CA . SER A 1 86 ? 0.537 -1.030 18.623 1.00 97.00 86 SER A CA 1
ATOM 678 C C . SER A 1 86 ? -0.312 -1.081 19.901 1.00 97.00 86 SER A C 1
ATOM 680 O O . SER A 1 86 ? -0.160 -2.043 20.660 1.00 97.00 86 SER A O 1
ATOM 682 N N . GLN A 1 87 ? -1.234 -0.134 20.120 1.00 97.44 87 GLN A N 1
ATOM 683 C CA . GLN A 1 87 ? -2.185 -0.165 21.242 1.00 97.44 87 GLN A CA 1
ATOM 684 C C . GLN A 1 87 ? -3.191 -1.325 21.124 1.00 97.44 87 GLN A C 1
ATOM 686 O O . GLN A 1 87 ? -3.698 -1.803 22.136 1.00 97.44 87 GLN A O 1
ATOM 691 N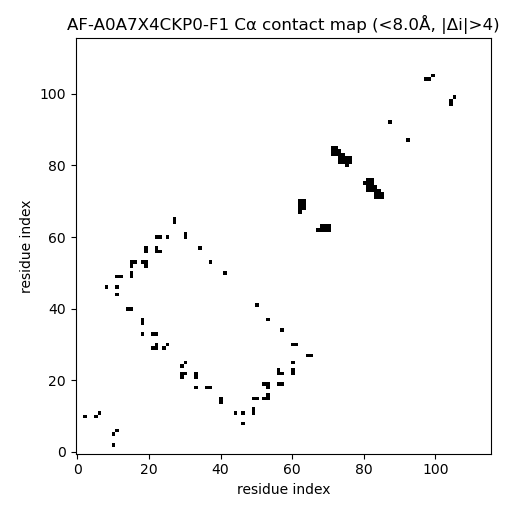 N . PHE A 1 88 ? -3.431 -1.836 19.910 1.00 95.81 88 PHE A N 1
ATOM 692 C CA . PHE A 1 88 ? -4.393 -2.912 19.636 1.00 95.81 88 PHE A CA 1
ATOM 693 C C . PHE A 1 88 ? -3.761 -4.314 19.568 1.00 95.81 88 PHE A C 1
ATOM 695 O O . PHE A 1 88 ? -4.392 -5.272 19.112 1.00 95.81 88 PHE A O 1
ATOM 702 N N . LYS A 1 89 ? -2.505 -4.477 20.005 1.00 95.19 89 LYS A N 1
ATOM 703 C CA . LYS A 1 89 ? -1.825 -5.783 19.998 1.00 95.19 89 LYS A CA 1
ATOM 704 C C . LYS A 1 89 ? -2.632 -6.848 20.749 1.00 95.19 89 LYS A C 1
ATOM 706 O O . LYS A 1 89 ? -3.107 -6.625 21.857 1.00 95.19 89 LYS A O 1
ATOM 711 N N . GLY A 1 90 ? -2.726 -8.034 20.148 1.00 95.19 90 GLY A N 1
ATOM 712 C CA . GLY A 1 90 ? -3.490 -9.164 20.688 1.00 95.19 90 GLY A CA 1
ATOM 713 C C . GLY A 1 90 ? -4.958 -9.201 20.254 1.00 95.19 90 GLY A C 1
ATOM 714 O O . GLY A 1 90 ? -5.650 -10.157 20.591 1.00 95.19 90 GLY A O 1
ATOM 715 N N . GLN A 1 91 ? -5.422 -8.210 19.487 1.00 94.50 91 GLN A N 1
ATOM 716 C CA . GLN A 1 91 ? -6.768 -8.170 18.916 1.00 94.50 91 GLN A CA 1
ATOM 717 C C . GLN A 1 91 ? -6.720 -8.366 17.398 1.00 94.50 91 GLN A C 1
ATOM 719 O O . GLN A 1 91 ? -5.722 -8.049 16.746 1.00 94.50 91 GLN A O 1
ATOM 724 N N . VAL A 1 92 ? -7.809 -8.885 16.828 1.00 93.00 92 VAL A N 1
ATOM 725 C CA . VAL A 1 92 ? -8.020 -8.840 15.378 1.00 93.00 92 VAL A CA 1
ATOM 726 C C . VAL A 1 92 ? -8.487 -7.431 15.036 1.00 93.00 92 VAL A C 1
ATOM 728 O O . VAL A 1 92 ? -9.515 -6.986 15.537 1.00 93.00 92 VAL A O 1
ATOM 731 N N . VAL A 1 93 ? -7.718 -6.728 14.207 1.00 93.38 93 VAL A N 1
ATOM 732 C CA . VAL A 1 93 ? -7.972 -5.331 13.841 1.00 93.38 93 VAL A CA 1
ATOM 733 C C . VAL A 1 93 ? -8.208 -5.240 12.341 1.00 93.38 93 VAL A C 1
ATOM 735 O O . VAL A 1 93 ? -7.372 -5.683 11.554 1.00 93.38 93 VAL A O 1
ATOM 738 N N . LEU A 1 94 ? -9.332 -4.639 11.953 1.00 92.06 94 LEU A N 1
ATOM 739 C CA . LEU A 1 94 ? -9.600 -4.230 10.579 1.00 92.06 94 LEU A CA 1
ATOM 740 C C . LEU A 1 94 ? -9.168 -2.769 10.405 1.00 92.06 94 LEU A C 1
ATOM 742 O O . LEU A 1 94 ? -9.672 -1.893 11.103 1.00 92.06 94 LEU A O 1
ATOM 746 N N . LEU A 1 95 ? -8.244 -2.515 9.478 1.00 92.12 95 LEU A N 1
ATOM 747 C CA . LEU A 1 95 ? -7.852 -1.164 9.073 1.00 92.12 95 LEU A CA 1
ATOM 748 C C . LEU A 1 95 ? -8.526 -0.820 7.747 1.00 92.12 95 LEU A C 1
ATOM 750 O O . LEU A 1 95 ? -8.360 -1.548 6.770 1.00 92.12 95 LEU A O 1
ATOM 754 N N . ASP A 1 96 ? -9.243 0.300 7.721 1.00 91.19 96 ASP A N 1
ATOM 755 C CA . ASP A 1 96 ? -9.909 0.824 6.531 1.00 91.19 96 ASP A CA 1
ATOM 756 C C . ASP A 1 96 ? -9.344 2.208 6.177 1.00 91.19 96 ASP A C 1
ATOM 758 O O . ASP A 1 96 ? -9.457 3.160 6.952 1.00 91.19 96 ASP A O 1
ATOM 762 N N . PHE A 1 97 ? -8.695 2.306 5.013 1.00 90.75 97 PHE A N 1
ATOM 763 C CA . PHE A 1 97 ? -8.095 3.540 4.508 1.00 90.75 97 PHE A CA 1
ATOM 764 C C . PHE A 1 97 ? -8.988 4.131 3.417 1.00 90.75 97 PHE A C 1
ATOM 766 O O . PHE A 1 97 ? -8.979 3.670 2.276 1.00 90.75 97 PHE A O 1
ATOM 773 N N . TRP A 1 98 ? -9.710 5.198 3.748 1.00 92.62 98 TRP A N 1
ATOM 774 C CA . TRP A 1 98 ? -10.604 5.895 2.827 1.00 92.62 98 TRP A CA 1
ATOM 775 C C . TRP A 1 98 ? -10.494 7.416 2.985 1.00 92.62 98 TRP A C 1
ATOM 777 O O . TRP A 1 98 ? -9.743 7.929 3.815 1.00 92.62 98 TRP A O 1
ATOM 787 N N . ALA A 1 99 ? -11.239 8.157 2.167 1.00 92.62 99 ALA A N 1
ATOM 788 C CA . ALA A 1 99 ? -11.323 9.608 2.263 1.00 92.62 99 ALA A CA 1
ATOM 789 C C . ALA A 1 99 ? -12.728 10.103 1.906 1.00 92.62 99 ALA A C 1
ATOM 791 O O . ALA A 1 99 ? -13.428 9.463 1.125 1.00 92.62 99 ALA A O 1
ATOM 792 N N . SER A 1 100 ? -13.115 11.284 2.402 1.00 92.62 100 SER A N 1
ATOM 793 C CA . SER A 1 100 ? -14.447 11.889 2.193 1.00 92.62 100 SER A CA 1
ATOM 794 C C . SER A 1 100 ? -14.822 12.149 0.730 1.00 92.62 100 SER A C 1
ATOM 796 O O . SER A 1 100 ? -15.980 12.410 0.419 1.00 92.62 100 SER A O 1
ATOM 798 N N . TRP A 1 101 ? -13.850 12.076 -0.172 1.00 94.81 101 TRP A N 1
ATOM 799 C CA . TRP A 1 101 ? -14.012 12.213 -1.617 1.00 94.81 101 TRP A CA 1
ATOM 800 C C . TRP A 1 101 ? -13.906 10.871 -2.364 1.00 94.81 101 TRP A C 1
ATOM 802 O O . TRP A 1 101 ? -14.031 10.838 -3.587 1.00 94.81 101 TRP A O 1
ATOM 812 N N . CYS A 1 102 ? -13.677 9.758 -1.662 1.00 95.38 102 CYS A N 1
ATOM 813 C CA . CYS A 1 102 ? -13.665 8.424 -2.251 1.00 95.38 102 CYS A CA 1
ATOM 814 C C . CYS A 1 102 ? -15.101 7.901 -2.383 1.00 95.38 102 CYS A C 1
ATOM 816 O O . CYS A 1 102 ? -15.615 7.259 -1.470 1.00 95.38 102 CYS A O 1
ATOM 818 N N . GLY A 1 103 ? -15.735 8.164 -3.530 1.00 95.06 103 GLY A N 1
ATOM 819 C CA . GLY A 1 103 ? -17.098 7.701 -3.829 1.00 95.06 103 GLY A CA 1
ATOM 820 C C . GLY A 1 103 ? -17.313 6.204 -3.552 1.00 95.06 103 GLY A C 1
ATOM 821 O O . GLY A 1 103 ? -18.138 5.883 -2.703 1.00 95.06 103 GLY A O 1
ATOM 822 N N . PRO A 1 104 ? -16.516 5.297 -4.154 1.00 93.56 104 PRO A N 1
ATOM 823 C CA . PRO A 1 104 ? -16.648 3.860 -3.904 1.00 93.56 104 PRO A CA 1
ATOM 824 C C . PRO A 1 104 ? -16.487 3.472 -2.428 1.00 93.56 104 PRO A C 1
ATOM 826 O O . PRO A 1 104 ? -17.249 2.660 -1.924 1.00 93.56 104 PRO A O 1
ATOM 829 N N . CYS A 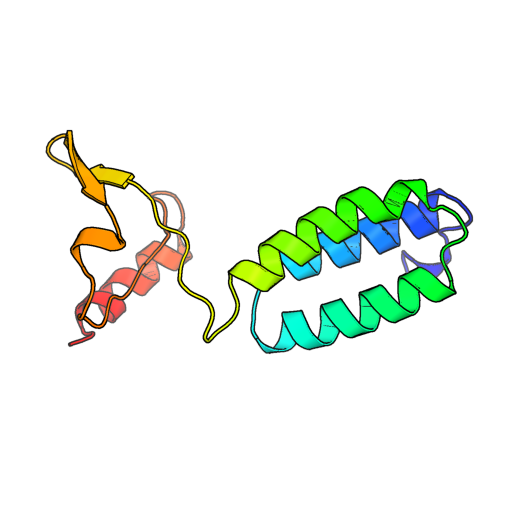1 105 ? -15.548 4.094 -1.706 1.00 94.00 105 CYS A N 1
ATOM 830 C CA . CYS A 1 105 ? -15.350 3.798 -0.287 1.00 94.00 105 CYS A CA 1
ATOM 831 C C . CYS A 1 105 ? -16.584 4.171 0.549 1.00 94.00 105 CYS A C 1
ATOM 833 O O . CYS A 1 105 ? -16.954 3.449 1.468 1.00 94.00 105 CYS A O 1
ATOM 835 N N . ILE A 1 106 ? -17.228 5.304 0.237 1.00 93.94 106 ILE A N 1
ATOM 836 C CA . ILE A 1 106 ? -18.444 5.761 0.928 1.00 93.94 106 ILE A CA 1
ATOM 837 C C . ILE A 1 106 ? -19.595 4.778 0.701 1.00 93.94 106 ILE A C 1
ATOM 839 O O . ILE A 1 106 ? -20.325 4.476 1.647 1.00 93.94 106 ILE A O 1
ATOM 843 N N . ASP A 1 107 ? -19.724 4.263 -0.522 1.00 94.56 107 ASP A N 1
ATOM 844 C CA . ASP A 1 107 ? -20.728 3.257 -0.876 1.00 94.56 107 ASP A CA 1
ATOM 845 C C . ASP A 1 107 ? -20.508 1.927 -0.124 1.00 94.56 107 ASP A C 1
ATOM 847 O O . ASP A 1 107 ? -21.479 1.220 0.159 1.00 94.56 107 ASP A O 1
ATOM 851 N N . ASP A 1 108 ? -19.265 1.620 0.273 1.00 92.19 108 ASP A N 1
ATOM 852 C CA . ASP A 1 108 ? -18.896 0.410 1.023 1.00 92.19 108 ASP A CA 1
ATOM 853 C C . ASP A 1 108 ? -19.132 0.519 2.551 1.00 92.19 108 ASP A C 1
ATOM 855 O O . ASP A 1 108 ? -19.355 -0.494 3.229 1.00 92.19 108 ASP A O 1
ATOM 859 N N . LEU A 1 109 ? -19.161 1.735 3.120 1.00 91.00 109 LEU A N 1
ATOM 860 C CA . LEU A 1 109 ? -19.322 1.969 4.570 1.00 91.00 109 LEU A CA 1
ATOM 861 C C . LEU A 1 109 ? -20.542 1.266 5.212 1.00 91.00 109 LEU A C 1
ATOM 863 O O . LEU A 1 109 ? -20.406 0.760 6.334 1.00 91.00 109 LEU A O 1
ATOM 867 N N . PRO A 1 110 ? -21.739 1.204 4.585 1.00 92.19 110 PRO A N 1
ATOM 868 C CA . PRO A 1 110 ? -22.892 0.508 5.160 1.00 92.19 110 PRO A CA 1
ATOM 869 C C . PRO A 1 110 ? -22.671 -0.994 5.364 1.00 92.19 110 PRO A C 1
ATOM 871 O O . PRO A 1 110 ? -23.265 -1.575 6.275 1.00 92.19 110 PRO A O 1
ATOM 874 N N . 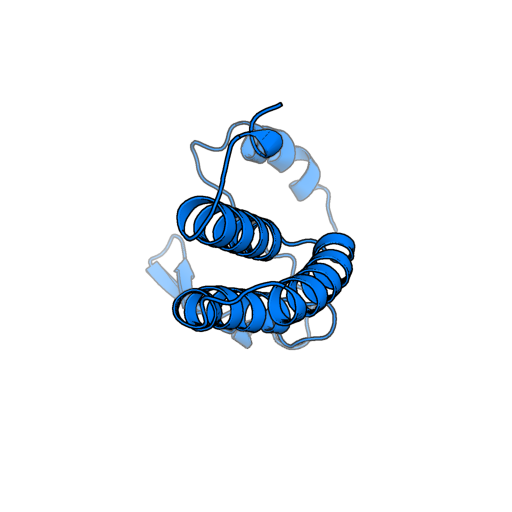TYR A 1 111 ? -21.832 -1.622 4.537 1.00 91.25 111 TYR A N 1
ATOM 875 C CA . TYR A 1 111 ? -21.502 -3.043 4.646 1.00 91.25 111 TYR A CA 1
ATOM 876 C C . TYR A 1 111 ? -20.434 -3.278 5.712 1.00 91.25 111 TYR A C 1
ATOM 878 O O . TYR A 1 111 ? -20.561 -4.207 6.507 1.00 91.25 111 TYR A O 1
ATOM 886 N N . LEU A 1 112 ? -19.440 -2.388 5.807 1.00 88.69 112 LEU A N 1
ATOM 887 C CA . LEU A 1 112 ? -18.405 -2.455 6.844 1.00 88.69 112 LEU A CA 1
ATOM 888 C C . LEU A 1 112 ? -18.991 -2.407 8.259 1.00 88.69 112 LEU A C 1
ATOM 890 O O . LEU A 1 112 ? -18.558 -3.154 9.131 1.00 88.69 112 LEU A O 1
ATOM 894 N N . ARG A 1 113 ? -20.047 -1.615 8.481 1.00 84.25 113 ARG A N 1
ATOM 895 C CA . ARG A 1 113 ? -20.750 -1.550 9.780 1.00 84.25 113 ARG A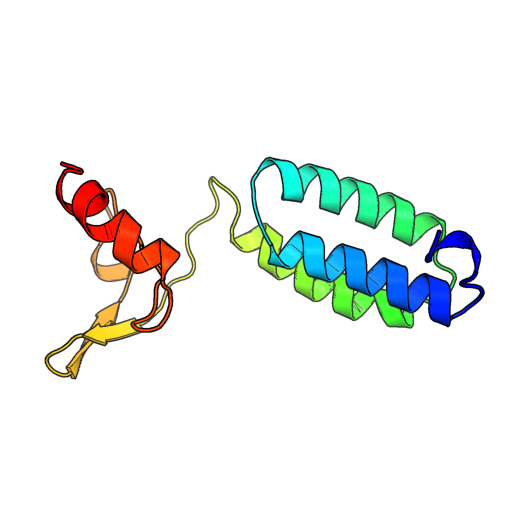 CA 1
ATOM 896 C C . ARG A 1 113 ? -21.416 -2.862 10.208 1.00 84.25 113 ARG A C 1
ATOM 898 O O . ARG A 1 113 ? -21.842 -2.969 11.355 1.00 84.25 113 ARG A O 1
ATOM 905 N N . GLN A 1 114 ? -21.565 -3.825 9.301 1.00 89.81 114 GLN A N 1
ATOM 906 C CA . GLN A 1 114 ? -22.185 -5.122 9.583 1.00 89.81 114 GLN A CA 1
ATOM 907 C C . GLN A 1 114 ? -21.155 -6.199 9.943 1.00 89.81 114 GLN A C 1
ATOM 909 O O . GLN A 1 114 ? -21.546 -7.279 10.391 1.00 89.81 114 GLN A O 1
ATOM 914 N N . VAL A 1 115 ? -19.860 -5.917 9.762 1.00 84.38 115 VAL A N 1
ATOM 915 C CA . VAL A 1 115 ? -18.771 -6.798 10.192 1.00 84.38 115 VAL A CA 1
ATOM 916 C C . VAL A 1 115 ? -18.772 -6.840 11.722 1.00 84.38 115 VAL A C 1
ATOM 918 O O . VAL A 1 115 ? -18.748 -5.796 12.372 1.00 84.38 115 VAL A O 1
ATOM 921 N N . LYS A 1 116 ? -18.873 -8.047 12.285 1.00 66.31 116 LYS A N 1
ATOM 922 C CA . LYS A 1 116 ? -18.876 -8.305 13.731 1.00 66.31 116 LYS A CA 1
ATOM 923 C C . LYS A 1 116 ? -17.524 -8.801 14.205 1.00 66.31 116 LYS A C 1
ATOM 925 O O . LYS A 1 116 ? -16.927 -9.616 13.467 1.00 66.31 116 LYS A O 1
#

Mean predicted aligned error: 6.37 Å

Solvent-accessible surface area (backbone atoms only — not comparable to full-atom values): 7301 Å² total; per-residue (Å²): 129,72,72,82,76,49,58,70,72,61,31,54,52,50,51,41,49,53,48,33,52,44,35,71,69,48,57,81,70,40,48,63,51,40,54,54,51,46,58,53,44,66,76,72,52,90,59,69,84,52,48,60,63,36,49,53,35,46,56,55,40,60,51,71,36,93,91,45,72,76,81,76,52,73,47,64,49,99,87,67,48,82,47,43,60,72,78,52,70,97,56,93,79,88,86,84,91,76,53,103,80,37,65,72,55,60,71,44,46,74,59,59,75,68,67,127

Nearest PDB structures (foldseek):
  8b6l-assembly1_I  TM=2.885E-01  e=3.720E+00  Homo sapiens
  6ifn-assembly1_A  TM=3.590E-01  e=8.967E+00  Streptococcus thermophilus ND03

Radius of gyration: 19.1 Å; Cα contacts (8 Å, |Δi|>4): 72; chains: 1; bounding box: 44×28×52 Å

pLDDT: mean 88.09, std 8.99, range [54.03, 98.06]

Foldseek 3Di:
DPLVPDDDPRNLLVLLVVLLVLLVVADPVSLVVSVVSLVVSVVVPPDCVSVVSNVVSNVVSVCPDPPHDDDKDWDADPVRDIDIPVVQPPDDDDDDDDDPPRPVSVVCVVVVVVDD

Secondary structure (DSSP, 8-state):
--GGG--HHHHHHHHHHHHHHHHHH--HHHHHHHHHHHHHHHHH---GGGHHHHHHHHHHHHHTSTTSPPPP-EEE-TTS-EEEGGGGTTS--------TT-HHHHHHHHHHTT--